Protein AF-A0A3C1LZ13-F1 (afdb_monomer_lite)

Structure (mmCIF, N/CA/C/O backbone):
data_AF-A0A3C1LZ13-F1
#
_entry.id   AF-A0A3C1LZ13-F1
#
loop_
_atom_site.group_PDB
_atom_site.id
_atom_site.type_symbol
_atom_site.label_atom_id
_atom_site.label_alt_id
_atom_site.label_comp_id
_atom_site.label_asym_id
_atom_site.label_entity_id
_atom_site.label_seq_id
_atom_site.pdbx_PDB_ins_code
_atom_site.Cartn_x
_atom_site.Cartn_y
_atom_site.Cartn_z
_atom_site.occupancy
_atom_site.B_iso_or_equiv
_atom_site.auth_seq_id
_atom_site.auth_comp_id
_atom_site.auth_asym_id
_atom_site.auth_atom_id
_atom_site.pdbx_PDB_model_num
ATOM 1 N N . MET A 1 1 ? -19.967 -12.096 8.486 1.00 60.09 1 MET A N 1
ATOM 2 C CA . MET A 1 1 ? -19.383 -11.202 7.465 1.00 60.09 1 MET A CA 1
ATOM 3 C C . MET A 1 1 ? -18.641 -10.108 8.215 1.00 60.09 1 MET A C 1
ATOM 5 O O . MET A 1 1 ? -19.256 -9.487 9.071 1.00 60.09 1 MET A O 1
ATOM 9 N N . THR A 1 2 ? -17.335 -9.949 7.998 1.00 78.62 2 THR A N 1
ATOM 10 C CA . THR A 1 2 ? -16.522 -8.959 8.727 1.00 78.62 2 THR A CA 1
ATOM 11 C C . THR A 1 2 ? -16.428 -7.691 7.893 1.00 78.62 2 THR A C 1
ATOM 13 O O . THR A 1 2 ? -16.047 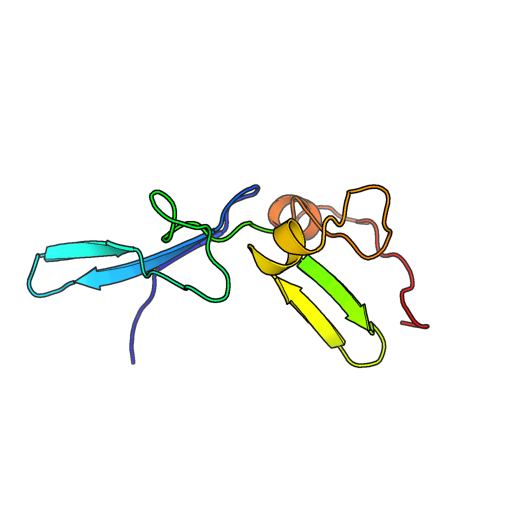-7.755 6.727 1.00 78.62 2 THR A O 1
ATOM 16 N N . VAL A 1 3 ? -16.804 -6.553 8.471 1.00 88.50 3 VAL A N 1
ATOM 17 C CA . VAL A 1 3 ? -16.682 -5.245 7.819 1.00 88.50 3 VAL A CA 1
ATOM 18 C C . VAL A 1 3 ? -15.304 -4.683 8.143 1.00 88.50 3 VAL A C 1
ATOM 20 O O . VAL A 1 3 ? -14.942 -4.582 9.313 1.00 88.50 3 VAL A O 1
ATOM 23 N N . ILE A 1 4 ? -14.547 -4.320 7.111 1.00 94.19 4 ILE A N 1
ATOM 24 C CA . ILE A 1 4 ? -13.260 -3.635 7.245 1.00 94.19 4 ILE A CA 1
ATOM 25 C C . ILE A 1 4 ? -13.346 -2.250 6.612 1.00 94.19 4 ILE A C 1
ATOM 27 O O . ILE A 1 4 ? -14.060 -2.045 5.630 1.00 94.19 4 ILE A O 1
ATOM 31 N N . ALA A 1 5 ? -12.599 -1.310 7.174 1.00 95.50 5 ALA A N 1
ATOM 32 C CA . ALA A 1 5 ? -12.364 -0.004 6.591 1.00 95.50 5 ALA A CA 1
ATOM 33 C C . ALA A 1 5 ? -10.998 0.002 5.899 1.00 95.50 5 ALA A C 1
ATOM 35 O O . ALA A 1 5 ? -10.016 -0.511 6.438 1.00 95.50 5 ALA A O 1
ATOM 36 N N . LEU A 1 6 ? -10.947 0.596 4.709 1.00 94.44 6 LEU A N 1
ATOM 37 C CA . LEU A 1 6 ? -9.725 0.803 3.944 1.00 94.44 6 LEU A CA 1
ATOM 38 C C . LEU A 1 6 ? -9.554 2.298 3.696 1.00 94.44 6 LEU A C 1
ATOM 40 O O . LEU A 1 6 ? -10.342 2.894 2.963 1.00 94.44 6 LEU A O 1
ATOM 44 N N . ASP A 1 7 ? -8.510 2.891 4.268 1.00 94.31 7 ASP A N 1
ATOM 45 C CA . ASP A 1 7 ? -8.017 4.178 3.791 1.00 94.31 7 ASP A CA 1
ATOM 46 C C . ASP A 1 7 ? -6.998 3.915 2.685 1.00 94.31 7 ASP A C 1
ATOM 48 O O . ASP A 1 7 ? -5.843 3.577 2.950 1.00 94.31 7 ASP A O 1
ATOM 52 N N . PHE A 1 8 ? -7.446 4.021 1.435 1.00 91.94 8 PHE A N 1
ATOM 53 C CA . PHE A 1 8 ? -6.580 3.888 0.271 1.00 91.94 8 PHE A CA 1
ATOM 54 C C . PHE A 1 8 ? -5.921 5.236 -0.040 1.00 91.94 8 PHE A C 1
ATOM 56 O O . PHE A 1 8 ? -6.463 6.065 -0.785 1.00 91.94 8 PHE A O 1
ATOM 63 N N . GLY A 1 9 ? -4.767 5.482 0.580 1.00 91.56 9 GLY A N 1
ATOM 64 C CA . GLY A 1 9 ? -3.982 6.703 0.416 1.00 91.56 9 GLY A CA 1
ATOM 65 C C . GLY A 1 9 ? -2.966 6.626 -0.728 1.00 91.56 9 GLY A C 1
ATOM 66 O O . GLY A 1 9 ? -2.667 5.562 -1.269 1.00 91.56 9 GLY A O 1
ATOM 67 N N . HIS A 1 10 ? -2.411 7.781 -1.112 1.00 90.44 10 HIS A N 1
ATOM 68 C CA . HIS A 1 10 ? -1.432 7.868 -2.209 1.00 90.44 10 HIS A CA 1
ATOM 69 C C . HIS A 1 10 ? -0.103 7.190 -1.871 1.00 90.44 10 HIS A C 1
ATOM 71 O O . HIS A 1 10 ? 0.463 6.508 -2.718 1.00 90.44 10 HIS A O 1
ATOM 77 N N . THR A 1 11 ? 0.383 7.397 -0.646 1.00 93.25 11 THR A N 1
ATOM 78 C CA . THR A 1 11 ? 1.692 6.902 -0.193 1.00 93.25 11 THR A CA 1
ATOM 79 C C . THR A 1 11 ? 1.555 5.662 0.678 1.00 93.25 11 THR A C 1
ATOM 81 O O . THR A 1 11 ? 2.379 4.756 0.592 1.00 93.25 11 THR A O 1
ATOM 84 N N . HIS A 1 12 ? 0.520 5.620 1.516 1.00 96.00 12 HIS A N 1
ATOM 85 C CA . HIS A 1 12 ? 0.242 4.495 2.396 1.00 96.00 12 HIS A CA 1
ATOM 86 C C . HIS A 1 12 ? -1.247 4.176 2.395 1.00 96.00 12 HIS A C 1
ATOM 88 O O . HIS A 1 12 ? -2.081 5.067 2.240 1.00 96.00 12 HIS A O 1
ATOM 94 N N . THR A 1 13 ? -1.543 2.904 2.602 1.00 96.19 13 THR A N 1
ATOM 95 C CA . THR A 1 13 ? -2.866 2.347 2.826 1.00 96.19 13 THR A CA 1
ATOM 96 C C . THR A 1 13 ? -2.947 1.829 4.256 1.00 96.19 13 THR A C 1
ATOM 98 O O . THR A 1 13 ? -1.981 1.251 4.764 1.00 96.19 13 THR A O 1
ATOM 101 N N . VAL A 1 14 ? -4.096 2.026 4.899 1.00 96.88 14 VAL A N 1
ATOM 102 C CA . VAL A 1 14 ? -4.402 1.477 6.226 1.00 96.88 14 VAL A CA 1
ATOM 103 C C . VAL A 1 14 ? -5.654 0.622 6.135 1.00 96.88 14 VAL A C 1
ATOM 105 O O . VAL A 1 14 ? -6.651 1.029 5.539 1.00 96.88 14 VAL A O 1
ATOM 108 N N . VAL A 1 15 ? -5.602 -0.556 6.754 1.00 96.06 15 VAL A N 1
ATOM 109 C CA . VAL A 1 15 ? -6.763 -1.427 6.954 1.00 96.06 15 VAL A CA 1
ATOM 110 C C . VAL A 1 15 ? -7.141 -1.368 8.424 1.00 96.06 15 VAL A C 1
ATOM 112 O O . VAL A 1 15 ? -6.273 -1.507 9.282 1.00 96.06 15 VAL A O 1
ATOM 115 N N . ALA A 1 16 ? -8.418 -1.185 8.729 1.00 96.19 16 ALA A N 1
ATOM 116 C CA . ALA A 1 16 ? -8.913 -1.190 10.098 1.00 96.19 16 ALA A CA 1
ATOM 117 C C . ALA A 1 16 ? -10.181 -2.032 10.232 1.00 96.19 16 ALA A C 1
ATOM 119 O O . ALA A 1 16 ? -10.950 -2.195 9.284 1.00 96.19 16 ALA A O 1
ATOM 120 N N . THR A 1 17 ? -10.410 -2.544 11.434 1.00 95.75 17 THR A N 1
ATOM 121 C CA . THR A 1 17 ? -11.671 -3.173 11.839 1.00 95.75 17 THR A CA 1
ATOM 122 C C . THR A 1 17 ? -12.297 -2.378 12.979 1.00 95.75 17 THR A C 1
ATOM 124 O O . THR A 1 17 ? -11.608 -1.636 13.680 1.00 95.75 17 THR A O 1
ATOM 127 N N . TRP A 1 18 ? -13.602 -2.530 13.195 1.00 95.25 18 TRP A N 1
ATOM 128 C CA . TRP A 1 18 ? -14.238 -2.026 14.409 1.00 95.25 18 TRP A CA 1
ATOM 129 C C . TRP A 1 18 ? -14.041 -3.024 15.552 1.00 95.25 18 TRP A C 1
ATOM 131 O O . TRP A 1 18 ? -14.477 -4.173 15.453 1.00 95.25 18 TRP A O 1
ATOM 141 N N . ASN A 1 19 ? -13.403 -2.599 16.642 1.00 93.62 19 ASN A N 1
ATOM 142 C CA . ASN A 1 19 ? -13.312 -3.394 17.859 1.00 93.62 19 ASN A CA 1
ATOM 143 C C . ASN A 1 19 ? -14.538 -3.103 18.735 1.00 93.62 19 ASN A C 1
ATOM 145 O O . ASN A 1 19 ? -14.586 -2.108 19.457 1.00 93.62 19 ASN A O 1
ATOM 149 N N . GLY A 1 20 ? -15.539 -3.984 18.670 1.00 91.88 20 GLY A N 1
ATOM 150 C CA . GLY A 1 20 ? -16.799 -3.814 19.399 1.00 91.88 20 GLY A CA 1
ATOM 151 C C . GLY A 1 20 ? -16.663 -3.845 20.924 1.00 91.88 20 GLY A C 1
ATOM 152 O O . GLY A 1 20 ? -17.476 -3.229 21.604 1.00 91.88 20 GLY A O 1
ATOM 153 N N . ALA A 1 21 ? -15.635 -4.509 21.462 1.00 94.31 21 ALA A N 1
ATOM 154 C CA . ALA A 1 21 ? -15.396 -4.563 22.905 1.00 94.31 21 ALA A CA 1
ATOM 155 C C . ALA A 1 21 ? -14.803 -3.252 23.442 1.00 94.31 21 ALA A C 1
ATOM 157 O O . ALA A 1 21 ? -15.106 -2.850 24.561 1.00 94.31 21 ALA A O 1
ATOM 158 N N . LEU A 1 22 ? -13.973 -2.583 22.637 1.00 94.19 22 LEU A N 1
ATOM 159 C CA . LEU A 1 22 ? -13.341 -1.310 22.993 1.00 94.19 22 LEU A CA 1
ATOM 160 C C . LEU A 1 22 ? -14.110 -0.086 22.477 1.00 94.19 22 LEU A C 1
ATOM 162 O O . LEU A 1 22 ? -13.795 1.035 22.863 1.00 94.19 22 LEU A O 1
ATOM 166 N N . GLY A 1 23 ? -15.091 -0.281 21.592 1.00 95.00 23 GLY A N 1
ATOM 167 C CA . GLY A 1 23 ? -15.860 0.807 20.989 1.00 95.00 23 GLY A CA 1
ATOM 168 C C . GLY A 1 23 ? -15.014 1.742 20.121 1.00 95.00 23 GLY A C 1
ATOM 169 O O . GLY A 1 23 ? -15.304 2.933 20.052 1.00 95.00 23 GLY A O 1
ATOM 170 N N . GLN A 1 24 ? -13.959 1.225 19.485 1.00 96.00 24 GLN A N 1
ATOM 171 C CA . GLN A 1 24 ? -13.033 2.027 18.682 1.00 96.00 24 GLN A CA 1
ATOM 172 C C . GLN A 1 24 ? -12.541 1.280 17.439 1.00 96.00 24 GLN A C 1
ATOM 174 O O . GLN A 1 24 ? -12.578 0.050 17.370 1.00 96.00 24 GLN A O 1
ATOM 179 N N . ALA A 1 25 ? -12.041 2.033 16.459 1.00 94.69 25 ALA A N 1
ATOM 180 C CA . ALA A 1 25 ? -11.366 1.465 15.300 1.00 94.69 25 ALA A CA 1
ATOM 181 C C . ALA A 1 25 ? -9.980 0.926 15.686 1.00 94.69 25 ALA A C 1
ATOM 183 O O . ALA A 1 25 ? -9.230 1.571 16.418 1.00 94.69 25 ALA A O 1
ATOM 184 N N . GLU A 1 26 ? -9.627 -0.239 15.151 1.00 95.38 26 GLU A N 1
ATOM 185 C CA . GLU A 1 26 ? -8.343 -0.895 15.375 1.00 95.38 26 GLU A CA 1
ATOM 186 C C . GLU A 1 26 ? -7.635 -1.134 14.032 1.00 95.38 26 GLU A C 1
ATOM 188 O O . GLU A 1 26 ? -8.133 -1.914 13.209 1.00 95.38 26 GLU A O 1
ATOM 193 N N . PRO A 1 27 ? -6.487 -0.472 13.777 1.00 95.44 27 PRO A N 1
ATOM 194 C CA . PRO A 1 27 ? -5.674 -0.741 12.600 1.00 95.44 27 PRO A CA 1
ATOM 195 C C . PRO A 1 27 ? -5.121 -2.167 12.625 1.00 95.44 27 PRO A C 1
ATOM 197 O O . PRO A 1 27 ? -4.496 -2.596 13.597 1.00 95.44 27 PRO A O 1
ATOM 200 N N . LEU A 1 28 ? -5.305 -2.887 11.524 1.00 94.81 28 LEU A N 1
ATOM 201 C CA . LEU A 1 28 ? -4.765 -4.224 11.345 1.00 94.81 28 LEU A CA 1
ATOM 202 C C . LEU A 1 28 ? -3.284 -4.149 10.961 1.00 94.81 28 LEU A C 1
ATOM 204 O O . LEU A 1 28 ? -2.862 -3.320 10.156 1.00 94.81 28 LEU A O 1
ATOM 208 N N . ARG A 1 29 ? -2.485 -5.051 11.534 1.00 95.25 29 ARG A N 1
ATOM 209 C CA . ARG A 1 29 ? -1.058 -5.197 11.222 1.00 95.25 29 ARG A CA 1
ATOM 210 C C . ARG A 1 29 ? -0.883 -6.314 10.215 1.00 95.25 29 ARG A C 1
ATOM 212 O O . ARG A 1 29 ? -1.326 -7.430 10.473 1.00 95.25 29 ARG A O 1
ATOM 219 N N . TRP A 1 30 ? -0.222 -6.025 9.102 1.00 92.94 30 TRP A N 1
ATOM 220 C CA . TRP A 1 30 ? 0.003 -6.981 8.017 1.00 92.94 30 TRP A CA 1
ATOM 221 C C . TRP A 1 30 ? 1.508 -7.174 7.821 1.00 92.94 30 TRP A C 1
ATOM 223 O O . TRP A 1 30 ? 2.102 -6.433 7.047 1.00 92.94 30 TRP A O 1
ATOM 233 N N . PRO A 1 31 ? 2.153 -8.132 8.513 1.00 91.94 31 PRO A N 1
ATOM 234 C CA . PRO A 1 31 ? 3.612 -8.280 8.486 1.00 91.94 31 PRO A CA 1
ATOM 235 C C . PRO A 1 31 ? 4.206 -8.492 7.089 1.00 91.94 31 PRO A C 1
ATOM 237 O O . PRO A 1 31 ? 5.333 -8.082 6.837 1.00 91.94 31 PRO A O 1
ATOM 240 N N . GLU A 1 32 ? 3.450 -9.110 6.181 1.00 94.56 32 GLU A N 1
ATOM 241 C CA . GLU A 1 32 ? 3.915 -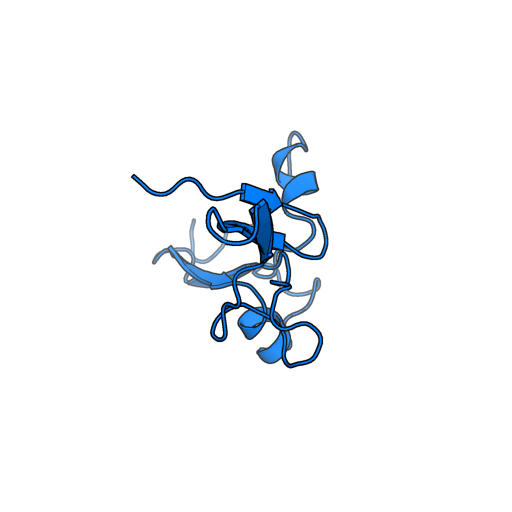9.412 4.824 1.00 94.56 32 GLU A CA 1
ATOM 242 C C . GLU A 1 32 ? 3.871 -8.199 3.887 1.00 94.56 32 GLU A C 1
ATOM 244 O O . GLU A 1 32 ? 4.628 -8.142 2.922 1.00 94.56 32 GLU A O 1
ATOM 249 N N . LEU A 1 33 ? 3.001 -7.220 4.165 1.00 96.50 33 LEU A N 1
ATOM 250 C CA . LEU A 1 33 ? 2.738 -6.080 3.276 1.00 96.50 33 LEU A CA 1
ATOM 251 C C . LEU A 1 33 ? 3.079 -4.724 3.907 1.00 96.50 33 LEU A C 1
ATOM 253 O O . LEU A 1 33 ? 3.329 -3.748 3.200 1.00 96.50 33 LEU A O 1
ATOM 257 N N . GLY A 1 34 ? 3.065 -4.648 5.232 1.00 96.44 34 GLY A N 1
ATOM 258 C CA . GLY A 1 34 ? 3.231 -3.436 6.017 1.00 96.44 34 GLY A CA 1
ATOM 259 C C . GLY A 1 34 ? 4.683 -3.127 6.358 1.00 96.44 34 GLY A C 1
ATOM 260 O O . GLY A 1 34 ? 5.581 -3.952 6.200 1.00 96.44 34 GLY A O 1
ATOM 261 N N . ARG A 1 35 ? 4.921 -1.907 6.838 1.00 96.38 35 ARG A N 1
ATOM 262 C CA . ARG A 1 35 ? 6.255 -1.484 7.284 1.00 96.38 35 ARG A CA 1
ATOM 263 C C . ARG A 1 35 ? 6.667 -2.203 8.572 1.00 96.38 35 ARG A C 1
ATOM 265 O O . ARG A 1 35 ? 5.863 -2.823 9.264 1.00 96.38 35 ARG A O 1
ATOM 272 N N . SER A 1 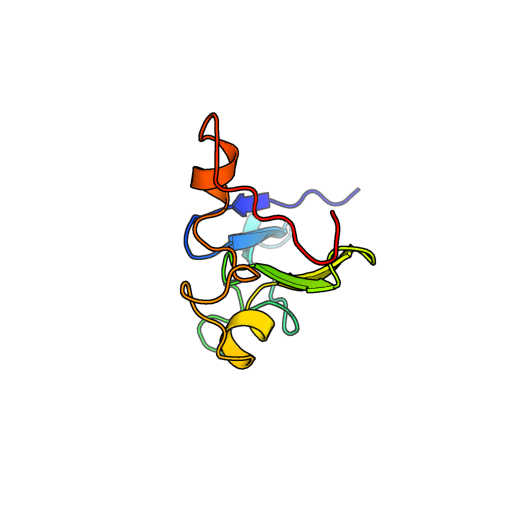36 ? 7.930 -2.064 8.947 1.00 93.62 36 SER A N 1
ATOM 273 C CA . SER A 1 36 ? 8.402 -2.480 10.270 1.00 93.62 36 SER A CA 1
ATOM 274 C C . SER A 1 36 ? 7.848 -1.575 11.382 1.00 93.62 36 SER A C 1
ATOM 276 O O . SER A 1 36 ? 7.347 -0.473 11.138 1.00 93.62 36 SER A O 1
ATOM 278 N N . HIS A 1 37 ? 7.958 -2.032 12.631 1.00 92.81 37 HIS A N 1
ATOM 279 C CA . HIS A 1 37 ? 7.680 -1.208 13.810 1.00 92.81 37 HIS A CA 1
ATOM 280 C C . HIS A 1 37 ? 8.486 0.114 13.764 1.00 92.81 37 HIS A C 1
ATOM 282 O O . HIS A 1 37 ? 9.645 0.078 13.349 1.00 92.81 37 HIS A O 1
ATOM 288 N N . PRO A 1 38 ? 7.916 1.270 14.169 1.00 94.06 38 PRO A N 1
ATOM 289 C CA . PRO A 1 38 ? 6.601 1.472 14.794 1.00 94.06 38 PRO A CA 1
ATOM 290 C C . PRO A 1 38 ? 5.423 1.638 13.823 1.00 94.06 38 PRO A C 1
ATOM 292 O O . PRO A 1 38 ? 4.294 1.820 14.265 1.00 94.06 38 PRO A O 1
ATOM 295 N N . HIS A 1 39 ? 5.648 1.534 12.514 1.00 95.44 39 HIS A N 1
ATOM 296 C CA . HIS A 1 39 ? 4.656 1.837 11.475 1.00 95.44 39 HIS A CA 1
ATOM 297 C C . HIS A 1 39 ? 4.028 0.589 10.842 1.00 95.44 39 HIS A C 1
ATOM 299 O O . HIS A 1 39 ? 3.603 0.614 9.690 1.00 95.44 39 HIS A O 1
ATOM 305 N N . ASN A 1 40 ? 3.951 -0.511 11.586 1.00 95.00 40 ASN A N 1
ATOM 306 C CA . ASN A 1 40 ? 3.523 -1.823 11.086 1.00 95.00 40 ASN A CA 1
ATOM 307 C C . ASN A 1 40 ? 2.025 -1.972 10.775 1.00 95.00 40 ASN A C 1
ATOM 309 O O . ASN A 1 40 ? 1.573 -3.049 10.392 1.00 95.00 40 ASN A O 1
ATOM 313 N N . PHE A 1 41 ? 1.271 -0.887 10.918 1.00 95.81 41 PHE A N 1
ATOM 314 C CA . PHE A 1 41 ? -0.109 -0.733 10.462 1.00 95.81 41 PHE A CA 1
ATOM 315 C C . PHE A 1 41 ? -0.213 0.028 9.125 1.00 95.81 41 PHE A C 1
ATOM 317 O O . PHE A 1 41 ? -1.303 0.148 8.574 1.00 95.81 41 PHE A O 1
ATOM 324 N N . LEU A 1 42 ? 0.900 0.563 8.604 1.00 97.31 42 LEU A N 1
ATOM 325 C CA . LEU A 1 42 ? 0.958 1.228 7.303 1.00 97.31 42 LEU A CA 1
ATOM 326 C C . LEU A 1 42 ? 1.434 0.248 6.232 1.00 97.31 42 LEU A C 1
ATOM 328 O O . LEU A 1 42 ? 2.498 -0.355 6.370 1.00 97.31 42 LEU A O 1
ATOM 332 N N . ILE A 1 43 ? 0.700 0.164 5.128 1.00 97.75 43 ILE A N 1
ATOM 333 C CA . ILE A 1 43 ? 1.099 -0.558 3.915 1.00 97.75 43 ILE A CA 1
ATOM 334 C C . ILE A 1 43 ? 1.534 0.484 2.883 1.00 97.75 43 ILE A C 1
ATOM 336 O O . ILE A 1 43 ? 0.723 1.345 2.553 1.00 97.75 43 ILE A O 1
ATOM 340 N N . PRO A 1 44 ? 2.771 0.477 2.357 1.00 96.81 44 PRO A N 1
ATOM 341 C CA . PRO A 1 44 ? 3.127 1.342 1.233 1.00 96.81 44 PRO A CA 1
ATOM 342 C C . PRO A 1 44 ? 2.173 1.133 0.045 1.00 96.81 44 PRO A C 1
ATOM 344 O O . PRO A 1 44 ? 1.954 0.002 -0.380 1.00 96.81 44 PRO A O 1
ATOM 347 N N . SER A 1 45 ? 1.614 2.206 -0.515 1.00 95.69 45 SER A N 1
ATOM 348 C CA . SER A 1 45 ? 0.699 2.145 -1.670 1.00 95.69 45 SER A CA 1
ATOM 349 C C . SER A 1 45 ? 1.475 1.970 -2.981 1.00 95.69 45 SER A C 1
ATOM 351 O O . SER A 1 45 ? 1.447 2.827 -3.867 1.00 95.69 45 SER A O 1
ATOM 353 N N . LEU A 1 46 ? 2.220 0.870 -3.062 1.00 95.56 46 LEU A N 1
ATOM 354 C CA . LEU A 1 46 ? 3.146 0.536 -4.136 1.00 95.56 46 LEU A CA 1
ATOM 355 C C . LEU A 1 46 ? 2.820 -0.837 -4.711 1.00 95.56 46 LEU A C 1
ATOM 357 O O . LEU A 1 46 ? 2.452 -1.753 -3.970 1.00 95.56 46 LEU A O 1
ATOM 361 N N . LEU A 1 47 ? 3.025 -0.978 -6.017 1.00 95.19 47 LEU A N 1
ATOM 362 C CA . LEU A 1 47 ? 2.917 -2.236 -6.741 1.00 95.19 47 LEU A CA 1
ATOM 363 C C . LEU A 1 47 ? 4.114 -2.392 -7.678 1.00 95.19 47 LEU A C 1
ATOM 365 O O . LEU A 1 47 ? 4.571 -1.426 -8.284 1.00 95.19 47 LEU A O 1
ATOM 369 N N . TYR A 1 48 ? 4.612 -3.616 -7.798 1.00 96.00 48 TYR A N 1
ATOM 370 C CA . TYR A 1 48 ? 5.626 -3.979 -8.776 1.00 96.00 48 TYR A CA 1
ATOM 371 C C . TYR A 1 48 ? 5.203 -5.220 -9.551 1.00 96.00 48 TYR A C 1
ATOM 373 O O . TYR A 1 48 ? 4.893 -6.245 -8.940 1.00 96.00 48 TYR A O 1
ATOM 381 N N . VAL A 1 49 ? 5.216 -5.157 -10.879 1.00 95.94 49 VAL A N 1
ATOM 382 C CA . VAL A 1 49 ? 4.852 -6.291 -11.740 1.00 95.94 49 VAL A CA 1
ATOM 383 C C . VAL A 1 49 ? 6.075 -7.173 -11.981 1.00 95.94 49 VAL A C 1
ATOM 385 O O . VAL A 1 49 ? 6.975 -6.814 -12.737 1.00 95.94 49 VAL A O 1
ATOM 388 N N . ARG A 1 50 ? 6.108 -8.353 -11.354 1.00 95.94 50 ARG A N 1
ATOM 389 C CA . ARG A 1 50 ? 7.181 -9.337 -11.572 1.00 95.94 50 ARG A CA 1
ATOM 390 C C . ARG A 1 50 ? 7.038 -10.062 -12.908 1.00 95.94 50 ARG A C 1
ATOM 392 O O . ARG A 1 50 ? 8.050 -10.353 -13.529 1.00 95.94 50 ARG A O 1
ATOM 399 N N . ASP A 1 51 ? 5.808 -10.367 -13.304 1.00 96.00 51 ASP A N 1
ATOM 400 C CA . ASP A 1 51 ? 5.471 -11.034 -14.565 1.00 96.00 51 ASP A CA 1
ATOM 401 C C . ASP A 1 51 ? 4.046 -10.614 -14.947 1.00 96.00 51 ASP A C 1
ATOM 403 O O . ASP A 1 51 ? 3.087 -10.984 -14.261 1.00 96.00 51 ASP A O 1
ATOM 407 N N . GLY A 1 52 ? 3.927 -9.780 -15.981 1.00 93.88 52 GLY A N 1
ATOM 408 C CA . GLY A 1 52 ? 2.660 -9.241 -16.471 1.00 93.88 52 GLY A CA 1
ATOM 409 C C . GLY A 1 52 ? 1.777 -10.325 -17.080 1.00 93.88 52 GLY A C 1
ATOM 410 O O . GLY A 1 52 ? 0.599 -10.419 -16.736 1.00 93.88 52 GLY A O 1
ATOM 411 N N . ALA A 1 53 ? 2.365 -11.215 -17.882 1.00 94.44 53 ALA A N 1
ATOM 412 C CA . ALA A 1 53 ? 1.660 -12.311 -18.540 1.00 94.44 53 ALA A CA 1
ATOM 413 C C . ALA A 1 53 ? 1.053 -13.312 -17.538 1.00 94.44 53 ALA A C 1
ATOM 415 O O . ALA A 1 53 ? -0.004 -13.888 -17.794 1.00 94.44 53 ALA A O 1
ATOM 416 N N . GLN A 1 54 ? 1.695 -13.509 -16.381 1.00 96.25 54 GLN A N 1
ATOM 417 C CA . GLN A 1 54 ? 1.201 -14.385 -15.309 1.00 96.25 54 GLN A CA 1
ATOM 418 C C . GLN A 1 54 ? 0.488 -13.642 -14.167 1.00 96.25 54 GLN A C 1
ATOM 420 O O . GLN A 1 54 ? 0.104 -14.274 -13.180 1.00 96.25 54 GLN A O 1
ATOM 425 N N . GLY A 1 55 ? 0.333 -12.316 -14.254 1.00 93.19 55 GLY A N 1
ATOM 426 C CA . GLY A 1 55 ? -0.287 -11.497 -13.207 1.00 93.19 55 GLY A CA 1
ATOM 427 C C . GLY A 1 55 ? 0.453 -11.528 -11.863 1.00 93.19 55 GLY A C 1
ATOM 428 O O . GLY A 1 55 ? -0.152 -11.318 -10.809 1.00 93.19 55 GLY A O 1
ATOM 429 N N . ARG A 1 56 ? 1.758 -11.822 -11.859 1.00 96.81 56 ARG A N 1
ATOM 430 C CA . ARG A 1 56 ? 2.551 -11.909 -10.626 1.00 96.81 56 ARG A CA 1
ATOM 431 C C . ARG A 1 56 ? 3.012 -10.524 -10.212 1.00 96.81 56 ARG A C 1
ATOM 433 O O . ARG A 1 56 ? 3.757 -9.860 -10.931 1.00 96.81 56 ARG A O 1
ATOM 440 N N . VAL A 1 57 ? 2.640 -10.126 -9.001 1.00 96.19 57 VAL A N 1
ATOM 441 C CA . VAL A 1 57 ? 2.951 -8.802 -8.458 1.00 96.19 57 VAL A CA 1
ATOM 442 C C . VAL A 1 57 ? 3.574 -8.889 -7.070 1.00 96.19 57 VAL A C 1
ATOM 444 O O . VAL A 1 57 ? 3.363 -9.845 -6.325 1.00 96.19 57 VAL A O 1
ATOM 447 N N . MET A 1 58 ? 4.333 -7.860 -6.713 1.00 96.81 58 MET A N 1
ATOM 448 C CA . MET A 1 58 ? 4.614 -7.500 -5.328 1.00 96.81 58 MET A CA 1
ATOM 449 C C . MET A 1 58 ? 3.811 -6.264 -4.966 1.00 96.81 58 MET A C 1
ATOM 451 O O . MET A 1 58 ? 3.631 -5.379 -5.799 1.00 96.81 58 MET A O 1
ATOM 455 N N . VAL A 1 59 ? 3.392 -6.169 -3.710 1.00 96.44 59 VAL A N 1
ATOM 456 C CA . VAL A 1 59 ? 2.677 -5.004 -3.186 1.00 96.44 59 VAL A CA 1
ATOM 457 C C . VAL A 1 59 ? 3.231 -4.632 -1.817 1.00 96.44 59 VAL A C 1
ATOM 459 O O . VAL A 1 59 ? 3.728 -5.497 -1.102 1.00 96.44 59 VAL A O 1
ATOM 462 N N . GLY A 1 60 ? 3.169 -3.355 -1.445 1.00 96.62 60 GLY A N 1
ATOM 463 C CA . GLY A 1 60 ? 3.560 -2.912 -0.105 1.00 96.62 60 GLY A CA 1
ATOM 464 C C . GLY A 1 60 ? 5.068 -2.898 0.162 1.00 96.62 60 GLY A C 1
ATOM 465 O O . GLY A 1 60 ? 5.884 -2.586 -0.707 1.00 96.62 60 GLY A O 1
ATOM 466 N N . GLN A 1 61 ? 5.447 -3.209 1.402 1.00 96.88 61 GLN A N 1
ATOM 467 C CA . GLN A 1 61 ? 6.831 -3.211 1.879 1.00 96.88 61 GLN A CA 1
ATOM 468 C C . GLN A 1 61 ? 7.771 -4.135 1.078 1.00 96.88 61 GLN A C 1
ATOM 470 O O . GLN A 1 61 ? 8.909 -3.722 0.857 1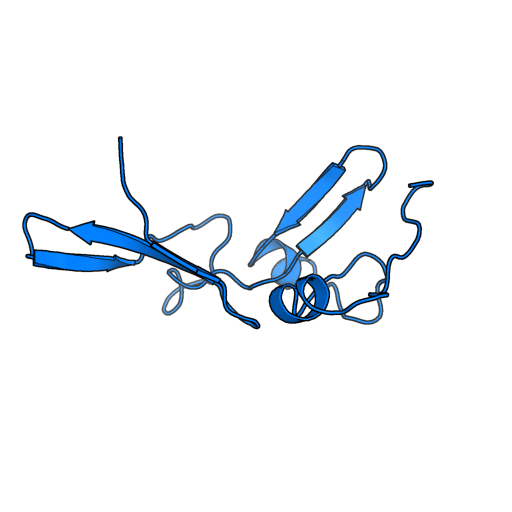.00 96.88 61 GLN A O 1
ATOM 475 N N . PRO A 1 62 ? 7.347 -5.306 0.556 1.00 97.12 62 PRO A N 1
ATOM 476 C CA . PRO A 1 62 ? 8.143 -6.080 -0.398 1.00 97.12 62 PRO A CA 1
ATOM 477 C C . PRO A 1 62 ? 8.655 -5.285 -1.607 1.00 97.12 62 PRO A C 1
ATOM 479 O O . PRO A 1 62 ? 9.789 -5.499 -2.028 1.00 97.12 62 PRO A O 1
ATOM 482 N N . VAL A 1 63 ? 7.872 -4.336 -2.138 1.00 97.06 63 VAL A N 1
ATOM 483 C CA . VAL A 1 63 ? 8.305 -3.477 -3.257 1.00 97.06 63 VAL A CA 1
ATOM 484 C C . VAL A 1 63 ? 9.449 -2.560 -2.825 1.00 97.06 63 VAL A C 1
ATOM 486 O O . VAL A 1 63 ? 10.439 -2.427 -3.540 1.00 97.06 63 VAL A O 1
ATOM 489 N N . VAL A 1 64 ? 9.338 -1.969 -1.630 1.00 95.06 64 VAL A N 1
ATOM 490 C CA . VAL A 1 64 ? 10.389 -1.124 -1.038 1.00 95.06 64 VAL A CA 1
ATOM 491 C C . VAL A 1 64 ? 11.654 -1.942 -0.778 1.00 95.06 64 VAL A C 1
ATOM 493 O O . VAL A 1 64 ? 12.749 -1.505 -1.115 1.00 95.06 64 VAL A O 1
ATOM 496 N N . ASN A 1 65 ? 11.504 -3.144 -0.217 1.00 95.75 65 ASN A N 1
ATOM 497 C CA . ASN A 1 65 ? 12.620 -4.042 0.085 1.00 95.75 65 ASN A CA 1
ATOM 498 C C . ASN A 1 65 ? 13.348 -4.517 -1.182 1.00 95.75 65 ASN A C 1
ATOM 500 O O . ASN A 1 65 ? 14.544 -4.780 -1.127 1.00 95.75 65 ASN A O 1
ATOM 504 N N . GLY A 1 66 ? 12.639 -4.616 -2.311 1.00 94.56 66 GLY A N 1
ATOM 505 C CA . GLY A 1 66 ? 13.217 -4.959 -3.611 1.00 94.56 66 GLY A CA 1
ATOM 506 C C . GLY A 1 66 ? 14.046 -3.841 -4.255 1.00 94.56 66 GLY A C 1
ATOM 507 O O . GLY A 1 66 ? 14.697 -4.089 -5.263 1.00 94.56 66 GLY A O 1
ATOM 508 N N . GLY A 1 67 ? 14.039 -2.621 -3.702 1.00 93.69 67 GLY A N 1
ATOM 509 C CA . GLY A 1 67 ? 14.827 -1.499 -4.224 1.00 93.69 67 GLY A CA 1
ATOM 510 C C . GLY A 1 67 ? 14.350 -0.956 -5.576 1.00 93.69 67 GLY A C 1
ATOM 511 O O . GLY A 1 67 ? 15.097 -0.242 -6.239 1.00 93.69 67 GLY A O 1
ATOM 512 N N . HIS A 1 68 ? 13.124 -1.284 -5.993 1.00 93.19 68 HIS A N 1
ATOM 513 C CA . HIS A 1 68 ? 12.543 -0.803 -7.248 1.00 93.19 68 HIS A CA 1
ATOM 514 C C . HIS A 1 68 ? 12.187 0.687 -7.169 1.00 93.19 68 HIS A C 1
ATOM 516 O O . HIS A 1 68 ? 11.783 1.191 -6.117 1.00 93.19 68 HIS A O 1
ATOM 522 N N . THR A 1 69 ? 12.310 1.392 -8.292 1.00 90.62 69 THR A N 1
ATOM 523 C CA . THR A 1 69 ? 12.147 2.849 -8.366 1.00 90.62 69 THR A CA 1
ATOM 524 C C . THR A 1 69 ? 11.292 3.261 -9.561 1.00 90.62 69 THR A C 1
ATOM 526 O O . THR A 1 69 ? 11.037 2.469 -10.460 1.00 90.62 69 THR A O 1
ATOM 529 N N . LEU A 1 70 ? 10.905 4.541 -9.613 1.00 86.75 70 LEU A N 1
ATOM 530 C CA . LEU A 1 70 ? 10.130 5.136 -10.714 1.00 86.75 70 LEU A CA 1
ATOM 531 C C . LEU A 1 70 ? 10.809 5.057 -12.096 1.00 86.75 70 LEU A C 1
ATOM 533 O O . LEU A 1 70 ? 10.169 5.375 -13.092 1.00 86.75 70 LEU A O 1
ATOM 537 N N . GLN A 1 71 ? 12.093 4.695 -12.165 1.00 88.69 71 GLN A N 1
ATOM 538 C CA . GLN A 1 71 ? 12.782 4.468 -13.439 1.00 88.69 71 GLN A CA 1
ATOM 539 C C . GLN A 1 71 ? 12.457 3.093 -14.044 1.00 88.69 71 GLN A C 1
ATOM 541 O O . GLN A 1 71 ? 12.720 2.878 -15.224 1.00 88.69 71 GLN A O 1
ATOM 546 N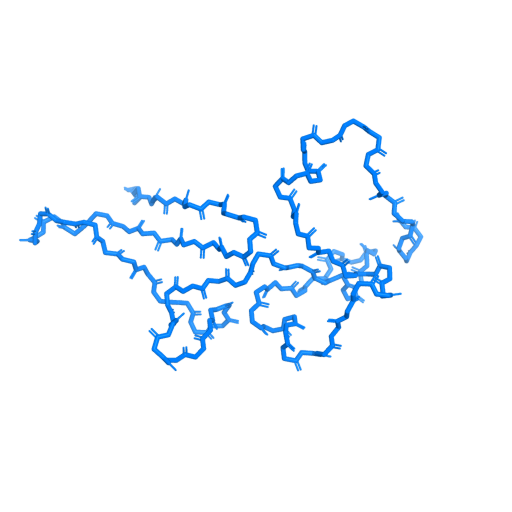 N . ASP A 1 72 ? 11.896 2.172 -13.259 1.00 92.38 72 ASP A N 1
ATOM 547 C CA . ASP A 1 72 ? 11.464 0.860 -13.728 1.00 92.38 72 ASP A CA 1
ATOM 548 C C . ASP A 1 72 ? 10.013 0.931 -14.230 1.00 92.38 72 ASP A C 1
ATOM 550 O O . ASP A 1 72 ? 9.106 1.311 -13.489 1.00 92.38 72 ASP A O 1
ATOM 554 N N . ALA A 1 73 ? 9.775 0.524 -15.480 1.00 91.12 73 ALA A N 1
ATOM 555 C CA . ALA A 1 73 ? 8.440 0.497 -16.084 1.00 91.12 73 ALA A CA 1
ATOM 556 C C . ALA A 1 73 ? 7.452 -0.424 -15.340 1.00 91.12 73 ALA A C 1
ATOM 558 O O . ALA A 1 73 ? 6.240 -0.264 -15.467 1.00 91.12 73 ALA A O 1
ATOM 559 N N . ARG A 1 74 ? 7.959 -1.374 -14.546 1.00 94.25 74 ARG A N 1
ATOM 560 C CA . ARG A 1 74 ? 7.165 -2.295 -13.723 1.00 94.25 74 ARG A CA 1
ATOM 561 C C . ARG A 1 74 ? 6.789 -1.711 -12.365 1.00 94.25 74 ARG A C 1
ATOM 563 O O . ARG A 1 74 ? 6.039 -2.354 -11.630 1.00 94.25 74 ARG A O 1
ATOM 570 N N . TYR A 1 75 ? 7.329 -0.549 -12.001 1.00 94.25 75 TYR A N 1
ATOM 571 C CA . TYR A 1 75 ? 7.103 0.092 -10.713 1.00 94.25 75 TYR A CA 1
ATOM 572 C C . TYR A 1 75 ? 5.939 1.080 -10.779 1.00 94.25 75 TYR A C 1
ATOM 574 O O . TYR A 1 75 ? 5.984 2.096 -11.472 1.00 94.25 75 TYR A O 1
ATOM 582 N N . PHE A 1 76 ? 4.914 0.820 -9.974 1.00 92.44 76 PHE A N 1
ATOM 583 C CA . PHE A 1 76 ? 3.720 1.646 -9.889 1.00 92.44 76 PHE A CA 1
ATOM 584 C C . PHE A 1 76 ? 3.597 2.268 -8.497 1.00 92.44 76 PHE A C 1
ATOM 586 O O . PHE A 1 76 ? 3.520 1.581 -7.475 1.00 92.44 76 PHE A O 1
ATOM 593 N N . ALA A 1 77 ? 3.525 3.597 -8.473 1.00 91.12 77 ALA A N 1
ATOM 594 C CA . ALA A 1 77 ? 3.276 4.414 -7.290 1.00 91.12 77 ALA A CA 1
ATOM 595 C C . ALA A 1 77 ? 2.163 5.431 -7.572 1.00 91.12 77 ALA A C 1
ATOM 597 O O . ALA A 1 77 ? 1.769 5.635 -8.719 1.00 91.12 77 ALA A O 1
ATOM 598 N N . ASN A 1 78 ? 1.658 6.099 -6.528 1.00 86.56 78 ASN A N 1
ATOM 599 C CA . ASN A 1 78 ? 0.562 7.072 -6.641 1.00 86.56 78 ASN A CA 1
ATOM 600 C C . ASN A 1 78 ? -0.702 6.489 -7.312 1.00 86.56 78 ASN A C 1
ATOM 602 O O . ASN A 1 78 ? -1.428 7.205 -8.004 1.00 86.56 78 ASN A O 1
ATOM 606 N N . LEU A 1 79 ? -0.979 5.198 -7.077 1.00 80.25 79 LEU A N 1
ATOM 607 C CA . LEU A 1 79 ? -2.028 4.419 -7.751 1.00 80.25 79 LEU A CA 1
ATOM 608 C C . LEU A 1 79 ? -3.396 5.112 -7.738 1.00 80.25 79 LEU A C 1
ATOM 610 O O . LEU A 1 79 ? -4.048 5.200 -8.770 1.00 80.25 79 LEU A O 1
ATOM 614 N N . LYS A 1 80 ? -3.809 5.696 -6.606 1.00 80.81 80 LYS A N 1
ATOM 615 C CA . LYS A 1 80 ? -5.093 6.413 -6.505 1.00 80.81 80 LYS A CA 1
ATOM 616 C C . LYS A 1 80 ? -5.230 7.554 -7.521 1.00 80.81 80 LYS A C 1
ATOM 618 O O . LYS A 1 80 ? -6.320 7.773 -8.032 1.00 80.81 80 LYS A O 1
ATOM 623 N N . ARG A 1 81 ? -4.142 8.271 -7.833 1.00 79.25 81 ARG A N 1
ATOM 624 C CA . ARG A 1 81 ? -4.154 9.322 -8.866 1.00 79.25 81 ARG A CA 1
ATOM 625 C C . ARG A 1 81 ? -4.200 8.721 -10.263 1.00 79.25 81 ARG A C 1
ATOM 627 O O . ARG A 1 81 ? -4.926 9.236 -11.102 1.00 79.25 81 ARG A O 1
ATOM 634 N N . ALA A 1 82 ? -3.444 7.648 -10.491 1.00 76.75 82 ALA A N 1
ATOM 635 C CA . ALA A 1 82 ? -3.414 6.956 -11.776 1.00 76.75 82 ALA A CA 1
ATOM 636 C C . ALA A 1 82 ? -4.789 6.375 -12.145 1.00 76.75 82 ALA A C 1
ATOM 638 O O . ALA A 1 82 ? -5.211 6.508 -13.285 1.00 76.75 82 ALA A O 1
ATOM 639 N N . LEU A 1 83 ? -5.527 5.833 -11.169 1.00 76.25 83 LEU A N 1
ATOM 640 C CA . LEU A 1 83 ? -6.881 5.296 -11.365 1.00 76.25 83 LEU A CA 1
ATOM 641 C C . LEU A 1 83 ? -7.916 6.358 -11.770 1.00 76.25 83 LEU A C 1
ATOM 643 O O . LEU A 1 83 ? -8.934 6.022 -12.366 1.00 76.25 83 LEU A O 1
ATOM 647 N N . LEU A 1 84 ? -7.679 7.626 -11.426 1.00 78.69 84 LEU A N 1
ATOM 648 C CA . LEU A 1 84 ? -8.574 8.743 -11.742 1.00 78.69 84 LEU A CA 1
ATOM 649 C C . LEU A 1 84 ? -8.152 9.507 -13.005 1.00 78.69 84 LEU A C 1
ATOM 651 O O . LEU A 1 84 ? -8.904 10.352 -13.485 1.00 78.69 84 LEU A O 1
ATOM 655 N N . ALA A 1 85 ? -6.951 9.253 -13.524 1.00 77.56 85 ALA A N 1
ATOM 656 C CA . ALA A 1 85 ? -6.437 9.932 -14.702 1.00 77.56 85 ALA A CA 1
ATOM 657 C C . ALA A 1 85 ? -6.949 9.250 -15.978 1.00 77.56 85 ALA A C 1
ATOM 659 O O . ALA A 1 85 ? -6.744 8.057 -16.194 1.00 77.56 85 ALA A O 1
ATOM 660 N N . THR A 1 86 ? -7.582 10.017 -16.862 1.00 59.97 86 THR A N 1
ATOM 661 C CA . THR A 1 86 ? -7.913 9.563 -18.215 1.00 59.97 86 THR A CA 1
ATOM 662 C C . THR A 1 86 ? -6.639 9.524 -19.068 1.00 59.97 86 THR A C 1
ATOM 664 O O . THR A 1 86 ? -5.906 10.506 -19.136 1.00 59.97 86 THR A O 1
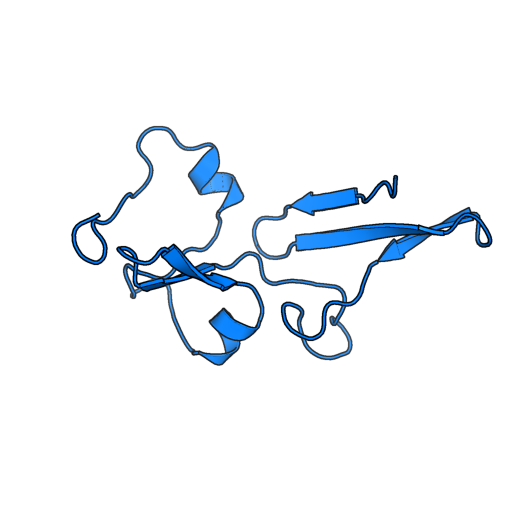ATOM 667 N N . GLY A 1 87 ? -6.347 8.380 -19.702 1.00 63.53 87 GLY A N 1
ATOM 668 C CA . GLY A 1 87 ? -5.138 8.196 -20.525 1.00 63.53 87 GLY A CA 1
ATOM 669 C C . GLY A 1 87 ? -3.854 7.915 -19.734 1.00 63.53 87 GLY A C 1
ATOM 670 O O . GLY A 1 87 ? -2.768 8.278 -20.182 1.00 63.53 87 GLY A O 1
ATOM 671 N N . ALA A 1 88 ? -3.971 7.317 -18.544 1.00 63.56 88 ALA A N 1
ATOM 672 C CA . ALA A 1 88 ? -2.829 6.986 -17.698 1.00 63.56 88 ALA A CA 1
ATOM 673 C C . ALA A 1 88 ? -1.790 6.096 -18.410 1.00 63.56 88 ALA A C 1
ATOM 675 O O . ALA A 1 88 ? -2.120 5.287 -19.274 1.00 63.56 88 ALA A O 1
ATOM 676 N N . PHE A 1 89 ? -0.530 6.254 -17.996 1.00 67.94 89 PHE A N 1
ATOM 677 C CA . PHE A 1 89 ? 0.605 5.428 -18.403 1.00 67.94 89 PHE A CA 1
ATOM 678 C C . PHE A 1 89 ? 0.276 3.933 -18.256 1.00 67.94 89 PHE A C 1
ATOM 680 O O . PHE A 1 89 ? 0.127 3.435 -17.140 1.00 67.94 89 PHE A O 1
ATOM 687 N N . ALA A 1 90 ? 0.158 3.249 -19.392 1.00 75.75 90 ALA A N 1
ATOM 688 C CA . ALA A 1 90 ? -0.079 1.815 -19.511 1.00 75.75 90 ALA A CA 1
ATOM 689 C C . ALA A 1 90 ? 1.079 1.216 -20.325 1.00 75.75 90 ALA A C 1
ATOM 691 O O . ALA A 1 90 ? 0.975 1.117 -21.548 1.00 75.75 90 ALA A O 1
ATOM 692 N N . PRO A 1 91 ? 2.231 0.941 -19.686 1.00 83.88 91 PRO A N 1
ATOM 693 C CA . PRO A 1 91 ? 3.340 0.300 -20.373 1.00 83.88 91 PRO A CA 1
ATOM 694 C C . PRO A 1 91 ? 2.937 -1.127 -20.741 1.00 83.88 91 PRO A C 1
ATOM 696 O O . PRO A 1 91 ? 2.305 -1.808 -19.936 1.00 83.88 91 PRO A O 1
ATOM 699 N N . GLU A 1 92 ? 3.341 -1.581 -21.924 1.00 89.69 92 GLU A N 1
ATOM 700 C CA . GLU A 1 92 ? 3.269 -3.001 -22.261 1.00 89.69 92 GLU A CA 1
ATOM 701 C C . GLU A 1 92 ? 4.318 -3.749 -21.429 1.00 89.69 92 GLU A C 1
ATOM 703 O O . GLU A 1 92 ? 5.507 -3.407 -21.456 1.00 89.69 92 GLU A O 1
ATOM 708 N N . LEU A 1 93 ? 3.885 -4.741 -20.654 1.00 91.81 93 LEU A N 1
ATOM 709 C CA . LEU A 1 93 ? 4.744 -5.526 -19.771 1.00 91.81 93 LEU A CA 1
ATOM 710 C C . LEU A 1 93 ? 4.585 -7.003 -20.111 1.00 91.81 93 LEU A C 1
ATOM 712 O O . LEU A 1 93 ? 3.517 -7.566 -19.933 1.00 91.81 93 LEU A O 1
ATOM 716 N N . ASP A 1 94 ? 5.661 -7.658 -20.547 1.00 93.75 94 ASP A N 1
ATOM 717 C CA . ASP A 1 94 ? 5.644 -9.095 -20.872 1.00 93.75 94 ASP A CA 1
ATOM 718 C C . ASP A 1 94 ? 4.625 -9.477 -21.973 1.00 93.75 94 ASP A C 1
ATOM 720 O O . ASP A 1 94 ? 4.129 -10.602 -22.001 1.00 93.75 94 ASP A O 1
ATOM 724 N N . GLY A 1 95 ? 4.337 -8.553 -22.900 1.00 88.75 95 GLY A N 1
ATOM 725 C CA . GLY A 1 95 ? 3.421 -8.767 -24.029 1.00 88.75 95 GLY A CA 1
ATOM 726 C C . GLY A 1 95 ? 1.939 -8.543 -23.711 1.00 88.75 95 GLY A C 1
ATOM 727 O O . GLY A 1 95 ? 1.088 -8.973 -24.494 1.00 88.75 95 GLY A O 1
ATOM 728 N N . VAL A 1 96 ? 1.631 -7.917 -22.566 1.00 79.44 96 VAL A N 1
ATOM 729 C CA . VAL A 1 96 ? 0.278 -7.505 -22.150 1.00 79.44 96 VAL A CA 1
ATOM 730 C C . VAL A 1 96 ? 0.195 -6.026 -21.806 1.00 79.44 96 VAL A C 1
ATOM 732 O O . VAL A 1 96 ? 1.230 -5.446 -21.404 1.00 79.44 96 VAL A O 1
#

Sequence (96 aa):
MTVIALDFGHTHTVVATWNGALGQAEPLRWPELGRSHPHNFLIPSLLYVRDGAQGRVMVGQPVVNGGHTLQDARYFANLKRALLATGAFAPELDGV

Secondary structure (DSSP, 8-state):
---EEEEE-SSEEEEEEEETTTTEEEEPP-TTTSPSTTSTT-EE--EEEEETTTTEEEESHHHHHTT--TTSTTEE--HHHHHHSTT------TT-

Radius of gyration: 15.51 Å; chains: 1; bounding box: 34×24×47 Å

Foldseek 3Di:
DFDWDWDLDQFWIWIWGQDPVVRDIDTDFDCQAADDPPGRRTFTQKKFPPAPVVRDIDGGVVCVVVVDDPVDLRIDGSVVVQVVDDPHDDDQGNND

pLDDT: mean 90.87, std 8.52, range [59.97, 97.75]